Protein AF-A0A9D2T588-F1 (afdb_monomer)

Foldseek 3Di:
DDPPLPQQFFWFKDAFQHGQFHTDGSWDTHGPNPVPDPVCVVVVHTPQVVQLVLLVLCVPDLVVLLCLVVVPDDDHSNRSCVLLQVAHQPGRIGIGGPPAPDGSVQRHDDPVVSVCCVVVVDPVSSPPDRPDDDD

Mean predicted aligned error: 10.25 Å

Radius of gyratio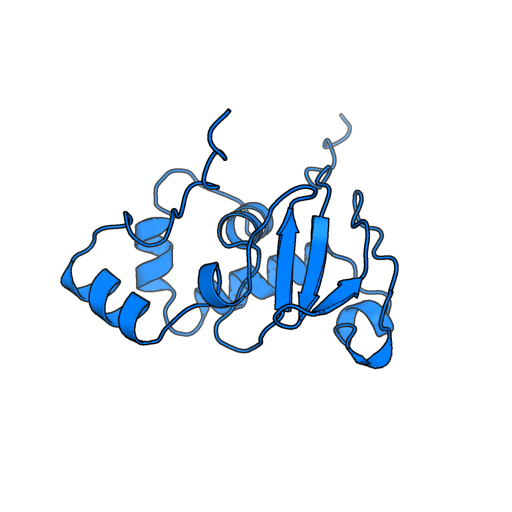n: 15.25 Å; Cα contacts (8 Å, |Δi|>4): 175; chains: 1; bounding box: 40×39×40 Å

pLDDT: mean 72.46, std 17.29, range [31.09, 94.44]

Solvent-accessible surface area (backbone atoms only — not comparable to full-atom values): 8072 Å² total; per-residue (Å²): 130,82,75,74,75,91,42,83,52,55,24,29,38,25,47,50,84,41,68,17,19,45,66,30,44,60,59,48,74,45,69,69,31,67,93,68,42,60,69,56,54,80,71,73,48,47,55,63,61,54,31,35,55,42,30,48,56,55,56,69,82,64,19,75,58,52,52,61,68,51,70,76,61,98,62,55,47,45,61,51,13,57,73,48,30,38,39,45,87,88,55,59,42,30,47,45,51,66,92,58,89,79,49,41,88,79,55,53,73,52,77,61,57,57,53,49,38,70,73,67,71,59,69,74,81,79,62,74,66,80,78,77,78,86,129

Secondary structure (DSSP, 8-state):
-----TT--EEEEEETTEEEEEEEETTEEEESSGGGS-HHHHTT--HHHHHHHHHHHHHHSSHHHHHHHS-SS---HHHHHHHTTT--SS-SEEEEETT----HHHHSPPHHHHHHHHHH---TTT-----PPP-

Organism: NCBI:txid2838577

Structure (mmCIF, N/CA/C/O backbone):
data_AF-A0A9D2T588-F1
#
_entry.id   AF-A0A9D2T588-F1
#
loop_
_atom_site.group_PDB
_atom_site.id
_atom_site.type_symbol
_atom_site.label_atom_id
_atom_site.label_alt_id
_atom_site.label_comp_id
_atom_site.label_asym_id
_atom_site.label_entity_id
_atom_site.label_seq_id
_atom_site.pdbx_PDB_ins_code
_atom_site.Cartn_x
_atom_site.Cartn_y
_atom_site.Cartn_z
_atom_site.occupancy
_atom_site.B_iso_or_equiv
_atom_site.auth_seq_id
_atom_site.auth_comp_id
_atom_site.auth_asym_id
_atom_site.auth_atom_id
_atom_site.pdbx_PDB_model_num
ATOM 1 N N . MET A 1 1 ? 30.191 -2.037 -6.826 1.00 33.19 1 MET A N 1
ATOM 2 C CA . MET A 1 1 ? 29.514 -2.452 -5.579 1.00 33.19 1 MET A CA 1
ATOM 3 C C . MET A 1 1 ? 28.023 -2.451 -5.873 1.00 33.19 1 MET A C 1
ATOM 5 O O . MET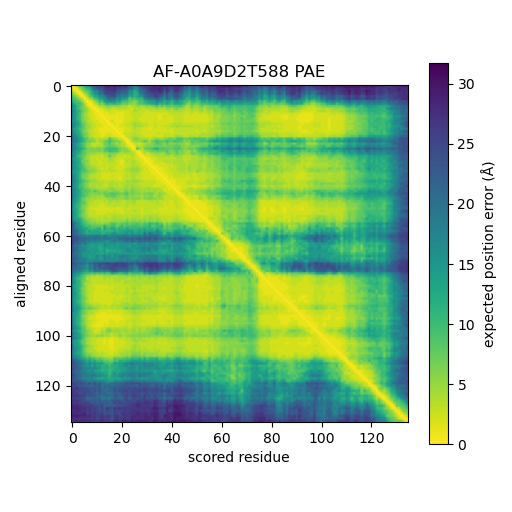 A 1 1 ? 27.457 -1.377 -6.023 1.00 33.19 1 MET A O 1
ATOM 9 N N . ALA A 1 2 ? 27.430 -3.619 -6.133 1.00 35.22 2 ALA A N 1
ATOM 10 C CA . ALA A 1 2 ? 26.017 -3.707 -6.493 1.00 35.22 2 ALA A CA 1
ATOM 11 C C . ALA A 1 2 ? 25.184 -3.201 -5.310 1.00 35.22 2 ALA A C 1
ATOM 13 O O . ALA A 1 2 ? 25.299 -3.727 -4.202 1.00 35.22 2 ALA A O 1
ATOM 14 N N . LYS A 1 3 ? 24.412 -2.133 -5.532 1.00 40.97 3 LYS A N 1
ATOM 15 C CA . LYS A 1 3 ? 23.389 -1.665 -4.596 1.00 40.97 3 LYS A CA 1
ATOM 16 C C . LYS A 1 3 ? 22.482 -2.877 -4.377 1.00 40.97 3 LYS A C 1
ATOM 18 O O . LYS A 1 3 ? 21.858 -3.324 -5.333 1.00 40.97 3 LYS A O 1
ATOM 23 N N . ARG A 1 4 ? 22.513 -3.484 -3.184 1.00 47.09 4 ARG A N 1
ATOM 24 C CA . ARG A 1 4 ? 21.546 -4.526 -2.817 1.00 47.09 4 ARG A CA 1
ATOM 25 C C . ARG A 1 4 ? 20.174 -3.925 -3.100 1.00 47.09 4 ARG A C 1
ATOM 27 O O . ARG A 1 4 ? 19.871 -2.883 -2.523 1.00 47.09 4 ARG A O 1
ATOM 34 N N . ASP A 1 5 ? 19.433 -4.506 -4.041 1.00 53.06 5 ASP A N 1
ATOM 35 C CA . ASP A 1 5 ? 18.066 -4.085 -4.334 1.00 53.06 5 ASP A CA 1
ATOM 36 C C . ASP A 1 5 ? 17.316 -4.183 -3.003 1.00 53.06 5 ASP A C 1
ATOM 38 O O . ASP A 1 5 ? 17.153 -5.264 -2.441 1.00 53.06 5 ASP A O 1
ATOM 42 N N . SER A 1 6 ? 16.949 -3.040 -2.435 1.00 56.59 6 SER A N 1
ATOM 43 C CA . SER A 1 6 ? 16.321 -2.918 -1.115 1.00 56.59 6 SER A CA 1
ATOM 44 C C . SER A 1 6 ? 14.864 -3.400 -1.108 1.00 56.59 6 SER A C 1
ATOM 46 O O . SER A 1 6 ? 14.114 -3.096 -0.189 1.00 56.59 6 SER A O 1
ATOM 48 N N . LEU A 1 7 ? 14.470 -4.149 -2.140 1.00 66.06 7 LEU A N 1
ATOM 49 C CA . LEU A 1 7 ? 13.115 -4.595 -2.436 1.00 66.06 7 LEU A CA 1
ATOM 50 C C . LEU A 1 7 ? 12.941 -6.112 -2.275 1.00 66.06 7 LEU A C 1
ATOM 52 O O . LEU A 1 7 ? 12.043 -6.696 -2.865 1.00 66.06 7 LEU A O 1
ATOM 56 N N . ASP A 1 8 ? 13.781 -6.776 -1.482 1.00 71.69 8 ASP A N 1
ATOM 57 C CA . ASP A 1 8 ? 13.581 -8.192 -1.153 1.00 71.69 8 ASP A CA 1
ATOM 58 C C . ASP A 1 8 ? 12.538 -8.344 -0.034 1.00 71.69 8 ASP A C 1
ATOM 60 O O . ASP A 1 8 ? 12.856 -8.632 1.120 1.00 71.69 8 ASP A O 1
ATOM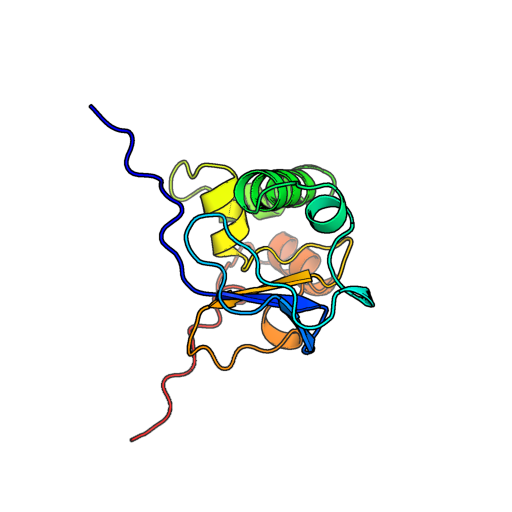 64 N N . PHE A 1 9 ? 11.276 -8.066 -0.361 1.00 77.00 9 PHE A N 1
ATOM 65 C CA . PHE A 1 9 ? 10.136 -8.346 0.505 1.00 77.00 9 PHE A CA 1
ATOM 66 C C . PHE A 1 9 ? 9.147 -9.263 -0.211 1.00 77.00 9 PHE A C 1
ATOM 68 O O . PHE A 1 9 ? 9.103 -9.318 -1.440 1.00 77.00 9 PHE A O 1
ATOM 75 N N . ARG A 1 10 ? 8.368 -10.004 0.581 1.00 85.19 10 ARG A N 1
ATOM 76 C CA . ARG A 1 10 ? 7.322 -10.906 0.097 1.00 85.19 10 ARG A CA 1
ATOM 77 C C . ARG A 1 10 ? 5.979 -10.447 0.616 1.00 85.19 10 ARG A C 1
ATOM 79 O O . ARG A 1 10 ? 5.804 -10.284 1.826 1.00 85.19 10 ARG A O 1
ATOM 86 N N . ALA A 1 11 ? 5.056 -10.214 -0.301 1.00 89.38 11 ALA A N 1
ATOM 87 C CA . ALA A 1 11 ? 3.751 -9.682 0.031 1.00 89.38 11 ALA A CA 1
ATOM 88 C C . ALA A 1 11 ? 2.724 -9.924 -1.071 1.00 89.38 11 ALA A C 1
ATOM 90 O O . ALA A 1 11 ? 3.083 -10.179 -2.217 1.00 89.38 11 ALA A O 1
ATOM 91 N N . ASP A 1 12 ? 1.462 -9.728 -0.717 1.00 92.00 12 ASP A N 1
ATOM 92 C CA . ASP A 1 12 ? 0.365 -9.588 -1.662 1.00 92.00 12 ASP A CA 1
ATOM 93 C C . ASP A 1 12 ? 0.029 -8.107 -1.860 1.00 92.00 12 ASP A C 1
ATOM 95 O O . ASP A 1 12 ? 0.044 -7.317 -0.908 1.00 92.00 12 ASP A O 1
ATOM 99 N N . LEU A 1 13 ? -0.311 -7.742 -3.096 1.00 92.25 13 LEU A N 1
ATOM 100 C CA . LEU A 1 13 ? -1.001 -6.494 -3.392 1.00 92.25 13 LEU A CA 1
ATOM 101 C C . LEU A 1 13 ? -2.493 -6.713 -3.171 1.00 92.25 13 LEU A C 1
ATOM 103 O O . LEU A 1 13 ? -3.109 -7.591 -3.780 1.00 92.25 13 LEU A O 1
ATOM 107 N N . MET A 1 14 ? -3.070 -5.872 -2.333 1.00 94.44 14 MET A N 1
ATOM 108 C CA . MET A 1 14 ? -4.456 -5.949 -1.907 1.00 94.44 14 MET A CA 1
ATOM 109 C C . MET A 1 14 ? -5.237 -4.739 -2.423 1.00 94.44 14 MET A C 1
ATOM 111 O O . MET A 1 14 ? -4.675 -3.650 -2.515 1.00 94.44 14 MET A O 1
ATOM 115 N N . SER A 1 15 ? -6.529 -4.914 -2.703 1.00 94.06 15 SER A N 1
ATOM 116 C CA . SER A 1 15 ? -7.529 -3.843 -2.826 1.00 94.06 15 SER A CA 1
ATOM 117 C C . SER A 1 15 ? -8.649 -4.127 -1.832 1.00 94.06 15 SER A C 1
ATOM 119 O O . SER A 1 15 ? -9.388 -5.103 -1.981 1.00 94.06 15 SER A O 1
ATOM 121 N N . GLY A 1 16 ? -8.741 -3.335 -0.762 1.00 92.75 16 GLY A N 1
ATOM 122 C CA . GLY A 1 16 ? -9.496 -3.765 0.418 1.00 92.75 16 GLY A CA 1
ATOM 123 C C . GLY A 1 16 ? -8.973 -5.123 0.904 1.00 92.75 16 GLY A C 1
ATOM 124 O O . GLY A 1 16 ? -7.768 -5.304 1.021 1.00 92.75 16 GLY A O 1
ATOM 125 N N . ASP A 1 17 ? -9.844 -6.104 1.131 1.00 93.69 17 ASP A N 1
ATOM 126 C CA . ASP A 1 17 ? -9.431 -7.465 1.523 1.00 93.69 17 ASP A CA 1
ATOM 127 C C . ASP A 1 17 ? -9.278 -8.440 0.338 1.00 93.69 17 ASP A C 1
ATOM 129 O O . ASP A 1 17 ? -9.093 -9.643 0.531 1.00 93.69 17 ASP A O 1
ATOM 133 N N . ILE A 1 18 ? -9.327 -7.936 -0.898 1.00 93.06 18 ILE A N 1
ATOM 134 C CA . ILE A 1 18 ? -9.188 -8.742 -2.115 1.00 93.06 18 ILE A CA 1
ATOM 135 C C . ILE A 1 18 ? -7.721 -8.765 -2.545 1.00 93.06 18 ILE A C 1
ATOM 137 O O . ILE A 1 18 ? -7.100 -7.714 -2.698 1.00 93.06 18 ILE A O 1
ATOM 141 N N . VAL A 1 19 ? -7.173 -9.959 -2.781 1.00 92.81 19 VAL A N 1
ATOM 142 C CA . VAL A 1 19 ? -5.836 -10.128 -3.368 1.00 92.81 19 VAL A CA 1
ATOM 143 C C . VAL A 1 19 ? -5.913 -9.793 -4.855 1.00 92.81 19 VAL A C 1
ATOM 145 O O . VAL A 1 19 ? -6.530 -10.530 -5.619 1.00 92.81 19 VAL A O 1
ATOM 148 N N . VAL A 1 20 ? -5.289 -8.692 -5.274 1.00 91.94 20 VAL A N 1
ATOM 149 C CA . VAL A 1 20 ? -5.284 -8.269 -6.686 1.00 91.94 20 VAL A CA 1
ATOM 150 C C . VAL A 1 20 ? -4.033 -8.724 -7.426 1.00 91.94 20 VAL A C 1
ATOM 152 O O . VAL A 1 20 ? -4.091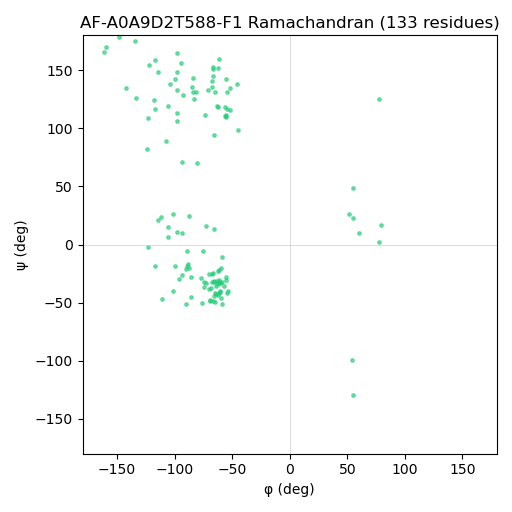 -9.023 -8.619 1.00 91.94 20 VAL A O 1
ATOM 155 N N . ALA A 1 21 ? -2.915 -8.848 -6.714 1.00 88.06 21 ALA A N 1
ATOM 156 C CA . ALA A 1 21 ? -1.720 -9.518 -7.202 1.00 88.06 21 ALA A CA 1
ATOM 157 C C . ALA A 1 21 ? -1.059 -10.295 -6.064 1.00 88.06 21 ALA A C 1
ATOM 159 O O . ALA A 1 21 ? -0.917 -9.782 -4.954 1.00 88.06 21 ALA A O 1
ATOM 160 N N . GLY A 1 22 ? -0.674 -11.532 -6.348 1.00 80.69 22 GLY A N 1
ATOM 161 C CA . GLY A 1 22 ? -0.021 -12.408 -5.385 1.00 80.69 22 GLY A CA 1
ATOM 162 C C . GLY A 1 22 ? 1.494 -12.325 -5.507 1.00 80.69 22 GLY A C 1
ATOM 163 O O . GLY A 1 22 ? 2.023 -12.006 -6.573 1.00 80.69 22 GLY A O 1
ATOM 164 N N . TYR A 1 23 ? 2.190 -12.663 -4.421 1.00 71.00 23 TYR A N 1
ATOM 165 C CA . TYR A 1 23 ? 3.620 -12.984 -4.455 1.00 71.00 23 TYR A CA 1
ATOM 166 C C . TYR A 1 23 ? 4.512 -11.898 -5.074 1.00 71.00 23 TYR A C 1
ATOM 168 O O . TYR A 1 23 ? 5.392 -12.196 -5.888 1.00 71.00 23 TYR A O 1
ATOM 176 N N . ILE A 1 24 ? 4.346 -10.643 -4.644 1.00 77.94 24 ILE A N 1
ATOM 177 C CA . ILE A 1 24 ? 5.322 -9.590 -4.930 1.00 77.94 24 ILE A CA 1
ATOM 178 C C . ILE A 1 24 ? 6.688 -10.085 -4.448 1.00 77.94 24 ILE A C 1
ATOM 180 O O . ILE A 1 24 ? 6.875 -10.346 -3.258 1.00 77.94 24 ILE A O 1
ATOM 184 N N . ARG A 1 25 ? 7.631 -10.249 -5.380 1.00 71.69 25 ARG A N 1
ATOM 185 C CA . ARG A 1 25 ? 9.025 -10.616 -5.104 1.00 71.69 25 ARG A CA 1
ATOM 186 C C . ARG A 1 25 ? 9.944 -9.711 -5.895 1.00 71.69 25 ARG A C 1
ATOM 188 O O . ARG A 1 25 ? 9.834 -9.635 -7.121 1.00 71.69 25 ARG A O 1
ATOM 195 N N . ALA A 1 26 ? 10.880 -9.068 -5.202 1.00 68.38 26 ALA A N 1
ATOM 196 C CA . ALA A 1 26 ? 11.707 -8.018 -5.780 1.00 68.38 26 ALA A CA 1
ATOM 197 C C . ALA A 1 26 ? 10.824 -6.924 -6.400 1.00 68.38 26 ALA A C 1
ATOM 199 O O . ALA A 1 26 ? 10.277 -6.098 -5.683 1.00 68.38 26 ALA A O 1
ATOM 200 N N . ARG A 1 27 ? 10.641 -6.951 -7.724 1.00 74.12 27 ARG A N 1
ATOM 201 C CA . ARG A 1 27 ? 9.836 -5.980 -8.483 1.00 74.12 27 ARG A CA 1
ATOM 202 C C . ARG A 1 27 ? 8.717 -6.606 -9.309 1.00 74.12 27 ARG A C 1
ATOM 204 O O . ARG A 1 27 ? 7.985 -5.882 -9.978 1.00 74.12 27 ARG A O 1
ATOM 211 N N . HIS A 1 28 ? 8.610 -7.932 -9.298 1.00 74.50 28 HIS A N 1
ATOM 212 C CA . HIS A 1 28 ? 7.625 -8.638 -10.099 1.00 74.50 28 HIS A CA 1
ATOM 213 C C . HIS A 1 28 ? 6.284 -8.669 -9.371 1.00 74.50 28 HIS A C 1
ATOM 215 O O . HIS A 1 28 ? 6.224 -9.024 -8.194 1.00 74.50 28 HIS A O 1
ATOM 221 N N . VAL A 1 29 ? 5.229 -8.301 -10.091 1.00 81.94 29 VAL A N 1
ATOM 222 C CA . VAL A 1 29 ? 3.844 -8.336 -9.629 1.00 81.94 29 VAL A CA 1
ATOM 223 C C . VAL A 1 29 ? 3.116 -9.320 -10.529 1.00 81.94 29 VAL A C 1
ATOM 225 O O . VAL A 1 29 ? 3.036 -9.092 -11.732 1.00 81.94 29 VAL A O 1
ATOM 228 N N . GLU A 1 30 ? 2.620 -10.414 -9.956 1.00 85.62 30 GLU A N 1
ATOM 229 C CA . GLU A 1 30 ? 1.849 -11.422 -10.682 1.00 85.62 30 GLU A CA 1
ATOM 230 C C . GLU A 1 30 ? 0.350 -11.167 -10.451 1.00 85.62 30 GLU A C 1
ATOM 232 O O . GLU A 1 30 ? -0.144 -11.384 -9.338 1.00 85.62 30 GLU A O 1
ATOM 237 N N . PRO A 1 31 ? -0.389 -10.644 -11.451 1.00 86.75 31 PRO A N 1
ATOM 238 C CA . PRO A 1 31 ? -1.796 -10.306 -11.273 1.00 86.75 31 PRO A CA 1
ATOM 239 C C . PRO A 1 31 ? -2.640 -11.555 -11.008 1.00 86.75 31 PRO A C 1
ATOM 241 O O . PRO A 1 31 ? -2.570 -12.527 -11.755 1.00 86.75 31 PRO A O 1
ATOM 244 N N . VAL A 1 32 ? -3.480 -11.492 -9.976 1.00 90.00 32 VAL A N 1
ATOM 245 C CA . VAL A 1 32 ? -4.483 -12.520 -9.646 1.00 90.00 32 VAL A CA 1
ATOM 246 C C . VAL A 1 32 ? -5.869 -12.066 -10.109 1.00 90.00 32 VAL A C 1
ATOM 248 O O . VAL A 1 32 ? -6.606 -12.852 -10.696 1.00 90.00 32 VAL A O 1
ATOM 251 N N . CYS A 1 33 ? -6.174 -10.778 -9.922 1.00 89.56 33 CYS A N 1
ATOM 252 C CA . CYS A 1 33 ? -7.388 -10.108 -10.394 1.00 89.56 33 CYS A CA 1
ATOM 253 C C . CYS A 1 33 ? -6.995 -8.892 -11.254 1.00 89.56 33 CYS A C 1
ATOM 255 O O . CYS A 1 33 ? -6.925 -7.769 -10.740 1.00 89.56 33 CYS A O 1
ATOM 257 N N . PRO A 1 34 ? -6.674 -9.086 -12.551 1.00 85.81 34 PRO A N 1
ATOM 258 C CA . PRO A 1 34 ? -6.207 -8.019 -13.443 1.00 85.81 34 PRO A CA 1
ATOM 259 C C . PRO A 1 34 ? -7.152 -6.811 -13.539 1.00 85.81 34 PRO A C 1
ATOM 261 O O . PRO A 1 34 ? -6.700 -5.682 -13.735 1.00 85.81 34 PRO A O 1
ATOM 264 N N . GLU A 1 35 ? -8.454 -7.036 -13.380 1.00 89.38 35 GLU A N 1
ATOM 265 C CA . GLU A 1 35 ? -9.515 -6.028 -13.402 1.00 89.38 35 GLU A CA 1
ATOM 266 C C . GLU A 1 35 ? -9.466 -5.055 -12.216 1.00 89.38 35 GLU A C 1
ATOM 268 O O . GLU A 1 35 ? -9.917 -3.918 -12.341 1.00 89.38 35 GLU A O 1
ATOM 273 N N . LEU A 1 36 ? -8.877 -5.479 -11.095 1.00 90.44 36 LEU A N 1
ATOM 274 C CA . LEU A 1 36 ? -8.626 -4.650 -9.915 1.00 90.44 36 LEU A CA 1
ATOM 275 C C . LEU A 1 36 ? -7.145 -4.279 -9.778 1.00 90.44 36 LEU A C 1
ATOM 277 O O . LEU A 1 36 ? -6.739 -3.706 -8.772 1.00 90.44 36 LEU A O 1
ATOM 281 N N . LEU A 1 37 ? -6.305 -4.612 -10.758 1.00 89.62 37 LEU A N 1
ATOM 282 C CA . LEU A 1 37 ? -4.894 -4.265 -10.708 1.00 89.62 37 LEU A CA 1
ATOM 283 C C . LEU A 1 37 ? -4.727 -2.748 -10.903 1.00 89.62 37 LEU A C 1
ATOM 285 O O . LEU A 1 37 ? -5.283 -2.198 -11.859 1.00 89.62 37 LEU A O 1
ATOM 289 N N . PRO A 1 38 ? -3.919 -2.057 -10.075 1.00 88.94 38 PRO A N 1
ATOM 290 C CA . PRO A 1 38 ? -3.621 -0.651 -10.300 1.00 88.94 38 PRO A CA 1
ATOM 291 C C . PRO A 1 38 ? -3.125 -0.388 -11.726 1.00 88.94 38 PRO A C 1
ATOM 293 O O . PRO A 1 38 ? -2.244 -1.081 -12.243 1.00 88.94 38 PRO A O 1
ATOM 296 N N . LEU A 1 39 ? -3.664 0.663 -12.350 1.00 86.12 39 LEU A N 1
ATOM 297 C CA . LEU A 1 39 ? -3.423 1.001 -13.759 1.00 86.12 39 LEU A CA 1
ATOM 298 C C . LEU A 1 39 ? -1.933 1.157 -14.107 1.00 86.12 39 LEU A C 1
ATOM 300 O O . LEU A 1 39 ? -1.530 0.921 -15.244 1.00 86.1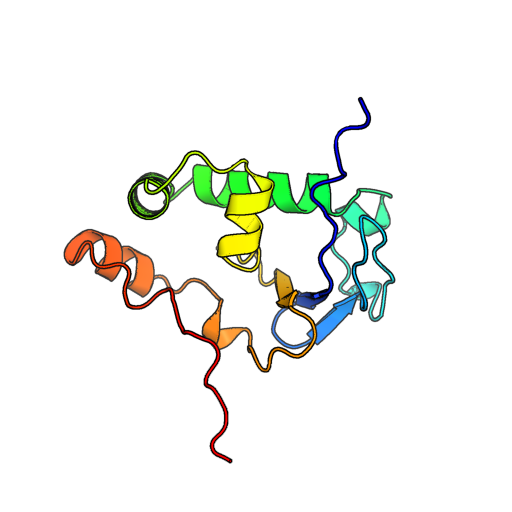2 39 LEU A O 1
ATOM 304 N N . CYS A 1 40 ? -1.099 1.549 -13.142 1.00 84.69 40 CYS A N 1
ATOM 305 C CA . CYS A 1 40 ? 0.347 1.639 -13.331 1.00 84.69 40 CYS A CA 1
ATOM 306 C C . CYS A 1 40 ? 0.975 0.286 -13.700 1.00 84.69 40 CYS A C 1
ATOM 308 O O . CYS A 1 40 ? 1.802 0.245 -14.606 1.00 84.69 40 CYS A O 1
ATOM 310 N N . PHE A 1 41 ? 0.543 -0.819 -13.084 1.00 85.81 41 PHE A N 1
ATOM 311 C CA . PHE A 1 41 ? 1.062 -2.156 -13.382 1.00 85.81 41 PHE A CA 1
ATOM 312 C C . PHE A 1 41 ? 0.566 -2.667 -14.737 1.00 85.81 41 PHE A C 1
ATOM 314 O O . PHE A 1 41 ? 1.324 -3.293 -15.471 1.00 85.81 41 PHE A O 1
ATOM 321 N N . GLN A 1 42 ? -0.661 -2.308 -15.137 1.00 80.00 42 GLN A N 1
ATOM 322 C CA . GLN A 1 42 ? -1.169 -2.600 -16.488 1.00 80.00 42 GLN A CA 1
ATOM 323 C C . GLN A 1 42 ? -0.347 -1.907 -17.591 1.00 80.00 42 GLN A C 1
ATOM 325 O O . GLN A 1 42 ? -0.339 -2.347 -18.737 1.00 80.00 42 GLN A O 1
ATOM 330 N N . ARG A 1 43 ? 0.359 -0.821 -17.251 1.00 83.00 43 ARG A N 1
ATOM 331 C CA . ARG A 1 43 ? 1.225 -0.055 -18.160 1.00 83.00 43 ARG A CA 1
ATOM 332 C C . ARG A 1 43 ? 2.709 -0.430 -18.054 1.00 83.00 43 ARG A C 1
ATOM 334 O O . ARG A 1 43 ? 3.541 0.278 -18.612 1.00 83.00 43 ARG A O 1
ATOM 341 N N . GLY A 1 44 ? 3.041 -1.515 -17.351 1.00 78.88 44 GLY A N 1
ATOM 342 C CA . GLY A 1 44 ? 4.423 -1.968 -17.158 1.00 78.88 44 GLY A CA 1
ATOM 343 C C . GLY A 1 44 ? 5.201 -1.199 -16.086 1.00 78.88 44 GLY A C 1
ATOM 344 O O . GLY A 1 44 ? 6.427 -1.259 -16.070 1.00 78.88 44 GLY A O 1
ATOM 345 N N . GLY A 1 45 ? 4.511 -0.462 -15.211 1.00 80.25 45 GLY A N 1
ATOM 346 C CA . GLY A 1 45 ? 5.121 0.163 -14.039 1.00 80.25 45 GLY A CA 1
ATOM 347 C C . GLY A 1 45 ? 5.600 -0.879 -13.028 1.00 80.25 45 GLY A C 1
ATOM 348 O O . GLY A 1 45 ? 5.046 -1.976 -12.951 1.00 80.25 45 GLY A O 1
ATOM 349 N N . ASP A 1 46 ? 6.622 -0.528 -12.248 1.00 84.25 46 ASP A N 1
ATOM 350 C CA . ASP A 1 46 ? 7.184 -1.412 -11.230 1.00 84.25 46 ASP A CA 1
ATOM 351 C C . ASP A 1 46 ? 6.645 -1.104 -9.819 1.00 84.25 46 ASP A C 1
ATOM 353 O O . ASP A 1 46 ? 6.024 -0.067 -9.557 1.00 84.25 46 ASP A O 1
ATOM 357 N N . VAL A 1 47 ? 6.845 -2.043 -8.888 1.00 86.06 47 VAL A N 1
ATOM 358 C CA . VAL A 1 47 ? 6.359 -1.887 -7.507 1.00 86.06 47 VAL A CA 1
ATOM 359 C C . VAL A 1 47 ? 7.131 -0.814 -6.733 1.00 86.06 47 VAL A C 1
ATOM 361 O O . VAL A 1 47 ? 6.583 -0.233 -5.801 1.00 86.06 47 VAL A O 1
ATOM 364 N N . ALA A 1 48 ? 8.379 -0.520 -7.110 1.00 84.44 48 ALA A N 1
ATOM 365 C CA . ALA A 1 48 ? 9.203 0.480 -6.437 1.00 84.44 48 ALA A CA 1
ATOM 366 C C . ALA A 1 48 ? 8.658 1.890 -6.693 1.00 84.44 48 ALA A C 1
ATOM 368 O O . ALA A 1 48 ? 8.454 2.657 -5.753 1.00 84.44 48 ALA A O 1
ATOM 369 N N . ASP A 1 49 ? 8.361 2.194 -7.954 1.00 84.44 49 ASP A N 1
ATOM 370 C CA . ASP A 1 49 ? 7.758 3.441 -8.397 1.00 84.44 49 ASP A CA 1
ATOM 371 C C . ASP A 1 49 ? 6.356 3.586 -7.816 1.00 84.44 49 ASP A C 1
ATOM 373 O O . ASP A 1 49 ? 6.001 4.658 -7.321 1.00 84.44 49 ASP A O 1
ATOM 377 N N . TRP A 1 50 ? 5.566 2.508 -7.817 1.00 88.31 50 TRP A N 1
ATOM 378 C CA . TRP A 1 50 ? 4.247 2.515 -7.190 1.00 88.31 50 TRP A CA 1
ATOM 379 C C . TRP A 1 50 ? 4.335 2.835 -5.691 1.00 88.31 50 TRP A C 1
ATOM 381 O O . TRP A 1 50 ? 3.623 3.716 -5.214 1.00 88.31 50 TRP A O 1
ATOM 391 N N . LEU A 1 51 ? 5.257 2.204 -4.956 1.00 86.75 51 LEU A N 1
ATOM 392 C CA . LEU A 1 51 ? 5.498 2.490 -3.538 1.00 86.75 51 LEU A CA 1
ATOM 393 C C . LEU A 1 51 ? 5.968 3.928 -3.298 1.00 86.75 51 LEU A C 1
ATOM 395 O O . LEU A 1 51 ? 5.453 4.598 -2.402 1.00 86.75 51 LEU A O 1
ATOM 399 N N . ALA A 1 52 ? 6.892 4.430 -4.116 1.00 83.69 52 ALA A N 1
ATOM 400 C CA . ALA A 1 52 ? 7.382 5.800 -4.011 1.00 83.69 52 ALA A CA 1
ATOM 401 C C . ALA A 1 52 ? 6.254 6.827 -4.220 1.00 83.69 52 ALA A C 1
ATOM 403 O O . ALA A 1 52 ? 6.129 7.780 -3.452 1.00 83.69 52 ALA A O 1
ATOM 404 N N . HIS A 1 53 ? 5.357 6.604 -5.189 1.00 83.31 53 HIS A N 1
ATOM 405 C CA . HIS A 1 53 ? 4.191 7.472 -5.395 1.00 83.31 53 HIS A CA 1
ATOM 406 C C . HIS A 1 53 ? 3.249 7.501 -4.186 1.00 83.31 53 HIS A C 1
ATOM 408 O O . HIS A 1 53 ? 2.624 8.526 -3.913 1.00 83.31 53 HIS A O 1
ATOM 414 N N . ARG A 1 54 ? 3.170 6.413 -3.419 1.00 83.94 54 ARG A N 1
ATOM 415 C CA . ARG A 1 54 ? 2.323 6.344 -2.218 1.00 83.94 54 ARG A CA 1
ATOM 416 C C . ARG A 1 54 ? 2.933 7.083 -1.033 1.00 83.94 54 ARG A C 1
ATOM 418 O O . ARG A 1 54 ? 2.201 7.681 -0.248 1.00 83.94 54 ARG A O 1
ATOM 425 N N . ALA A 1 55 ? 4.261 7.170 -0.967 1.00 77.12 55 ALA A N 1
ATOM 426 C CA . ALA A 1 55 ? 4.936 8.086 -0.049 1.00 77.12 55 ALA A CA 1
ATOM 427 C C . ALA A 1 55 ? 4.625 9.562 -0.370 1.00 77.12 55 ALA A C 1
ATOM 429 O O . ALA A 1 55 ? 4.468 10.375 0.540 1.00 77.12 55 ALA A O 1
ATOM 430 N N . ILE A 1 56 ? 4.450 9.915 -1.652 1.00 68.88 56 ILE A N 1
ATOM 431 C CA . ILE A 1 56 ? 4.040 11.271 -2.054 1.00 68.88 56 ILE A CA 1
ATOM 432 C C . ILE A 1 56 ? 2.635 11.612 -1.537 1.00 68.88 56 ILE A C 1
ATOM 434 O O . ILE A 1 56 ? 2.410 12.758 -1.143 1.00 68.88 56 ILE A O 1
ATOM 438 N N . ASP A 1 57 ? 1.696 10.664 -1.485 1.00 65.75 57 ASP A N 1
ATOM 439 C CA . ASP A 1 57 ? 0.359 10.922 -0.921 1.00 65.75 57 ASP A CA 1
ATOM 440 C C . ASP A 1 57 ? 0.440 11.229 0.584 1.00 65.75 57 ASP A C 1
ATOM 442 O O . ASP A 1 57 ? -0.088 12.240 1.062 1.00 65.75 57 ASP A O 1
ATOM 446 N N . ALA A 1 58 ? 1.285 10.478 1.300 1.00 61.31 58 ALA A N 1
ATOM 447 C CA . ALA A 1 58 ? 1.715 10.808 2.658 1.00 61.31 58 ALA A CA 1
ATOM 448 C C . ALA A 1 58 ? 2.429 12.174 2.765 1.00 61.31 58 ALA A C 1
ATOM 450 O O . ALA A 1 58 ? 2.637 12.670 3.874 1.00 61.31 58 ALA A O 1
ATOM 451 N N . HIS A 1 59 ? 2.794 12.820 1.649 1.00 62.31 59 HIS A N 1
ATOM 452 C CA . HIS A 1 59 ? 3.397 14.152 1.578 1.00 62.31 59 HIS A CA 1
ATOM 453 C C . HIS A 1 59 ? 2.436 15.305 1.222 1.00 62.31 59 HIS A C 1
ATOM 455 O O . HIS A 1 59 ? 2.776 16.448 1.549 1.00 62.31 59 HIS A O 1
ATOM 461 N N . ARG A 1 60 ? 1.247 15.063 0.646 1.00 63.53 60 ARG A N 1
ATOM 462 C CA . ARG A 1 60 ? 0.422 16.139 0.053 1.00 63.53 60 ARG A CA 1
ATOM 463 C C . ARG A 1 60 ? -0.574 16.820 0.993 1.00 63.53 60 ARG A C 1
ATOM 465 O O . ARG A 1 60 ? -0.544 18.044 1.069 1.00 63.53 60 ARG A O 1
ATOM 472 N N . THR A 1 61 ? -1.410 16.080 1.723 1.00 54.53 61 THR A N 1
ATOM 473 C CA . THR A 1 61 ? -2.550 16.705 2.436 1.00 54.53 61 THR A CA 1
ATOM 474 C C . THR A 1 61 ? -2.387 16.679 3.959 1.00 54.53 61 THR A C 1
ATOM 476 O O . THR A 1 61 ? -2.496 17.723 4.593 1.00 54.53 61 THR A O 1
ATOM 479 N N . HIS A 1 62 ? -2.007 15.547 4.569 1.00 54.75 62 HIS A N 1
ATOM 480 C CA . HIS A 1 62 ? -1.834 15.407 6.036 1.00 54.75 62 HIS A CA 1
ATOM 481 C C . HIS A 1 62 ? -0.375 15.146 6.468 1.00 54.75 62 HIS A C 1
ATOM 483 O O . HIS A 1 62 ? -0.075 14.674 7.568 1.00 54.75 62 HIS A O 1
ATOM 489 N N . SER A 1 63 ? 0.577 15.494 5.605 1.00 55.97 63 SER A N 1
ATOM 490 C CA . SER A 1 63 ? 1.970 15.061 5.726 1.00 55.97 63 SER A CA 1
ATOM 491 C C . SER A 1 63 ? 2.744 15.594 6.911 1.00 55.97 63 SER A C 1
ATOM 493 O O . SER A 1 63 ? 3.701 14.967 7.345 1.00 55.97 63 SER A O 1
ATOM 495 N N . ARG A 1 64 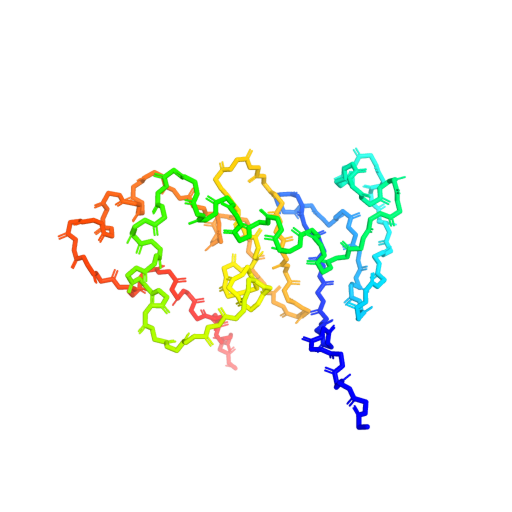? 2.357 16.744 7.467 1.00 59.97 64 ARG A N 1
ATOM 496 C CA . ARG A 1 64 ? 3.001 17.285 8.674 1.00 59.97 64 ARG A CA 1
ATOM 497 C C . ARG A 1 64 ? 2.849 16.349 9.871 1.00 59.97 64 ARG A C 1
ATOM 499 O O . ARG A 1 64 ? 3.747 16.314 10.709 1.00 59.97 64 ARG A O 1
ATOM 506 N N . LEU A 1 65 ? 1.742 15.615 9.941 1.00 63.06 65 LEU A N 1
ATOM 507 C CA . LEU A 1 65 ? 1.455 14.664 11.007 1.00 63.06 65 LEU A CA 1
ATOM 508 C C . LEU A 1 65 ? 2.258 13.376 10.823 1.00 63.06 65 LEU A C 1
ATOM 510 O O . LEU A 1 65 ? 3.017 12.996 11.713 1.00 63.06 65 LEU A O 1
ATOM 514 N N . LEU A 1 66 ? 2.203 12.792 9.621 1.00 60.88 66 LEU A N 1
ATOM 515 C CA . LEU A 1 66 ? 3.010 11.620 9.273 1.00 60.88 66 LEU A CA 1
ATOM 516 C C . LEU A 1 66 ? 4.513 11.905 9.378 1.00 60.88 66 LEU A C 1
ATOM 518 O O . LEU A 1 66 ? 5.259 11.094 9.908 1.00 60.88 66 LEU A O 1
ATOM 522 N N . LYS A 1 67 ? 4.980 13.087 8.962 1.00 61.66 67 LYS A N 1
ATOM 523 C CA . LYS A 1 67 ? 6.388 13.497 9.106 1.00 61.66 67 LYS A CA 1
ATOM 524 C C . LYS A 1 67 ? 6.824 13.593 10.567 1.00 61.66 67 LYS A C 1
ATOM 526 O O . LYS A 1 67 ? 7.994 13.366 10.850 1.00 61.66 67 LYS A O 1
ATOM 531 N N . LYS A 1 68 ? 5.928 13.939 11.500 1.00 61.28 68 LYS A N 1
ATOM 532 C CA . LYS A 1 68 ? 6.240 13.899 12.940 1.00 61.28 68 LYS A CA 1
ATOM 533 C C . LYS A 1 68 ? 6.370 12.464 13.448 1.00 61.28 68 LYS A C 1
ATOM 535 O O . LYS A 1 68 ? 7.258 12.205 14.247 1.00 61.28 68 LYS A O 1
ATOM 540 N N . VAL A 1 69 ? 5.536 11.556 12.953 1.00 57.34 69 VAL A N 1
ATOM 541 C CA . VAL A 1 69 ? 5.604 10.118 13.252 1.00 57.34 69 VAL A CA 1
ATOM 542 C C . VAL A 1 69 ? 6.882 9.482 12.695 1.00 57.34 69 VAL A C 1
ATOM 544 O O . VAL A 1 69 ? 7.588 8.768 13.398 1.00 57.34 69 VAL A O 1
ATOM 547 N N . LEU A 1 70 ? 7.229 9.815 11.453 1.00 56.59 70 LEU A N 1
ATOM 548 C CA . LEU A 1 70 ? 8.395 9.301 10.733 1.00 56.59 70 LEU A CA 1
ATOM 549 C C . LEU A 1 70 ? 9.727 9.911 11.189 1.00 56.59 70 LEU A C 1
ATOM 551 O O . LEU A 1 70 ? 10.779 9.465 10.744 1.00 56.59 70 LEU A O 1
ATOM 555 N N . ARG A 1 71 ? 9.727 10.908 12.089 1.00 55.50 71 ARG A N 1
ATOM 556 C CA . ARG A 1 71 ? 10.941 11.590 12.593 1.00 55.50 71 ARG A CA 1
ATOM 557 C C . ARG A 1 71 ? 11.883 10.701 13.425 1.00 55.50 71 ARG A C 1
ATOM 559 O O . ARG A 1 71 ? 12.816 11.206 14.043 1.00 55.50 71 ARG A O 1
ATOM 566 N N . LEU A 1 72 ? 11.700 9.386 13.392 1.00 52.50 72 LEU A N 1
ATOM 567 C CA . LEU A 1 72 ? 12.631 8.388 13.900 1.00 52.50 72 LEU A CA 1
ATOM 568 C C . LEU A 1 72 ? 13.305 7.677 12.712 1.00 52.50 72 LEU A C 1
ATOM 570 O O . LEU A 1 72 ? 12.860 6.625 12.262 1.00 52.50 72 LEU A O 1
ATOM 574 N N . LYS A 1 73 ? 14.431 8.268 12.282 1.00 46.91 73 LYS A N 1
ATOM 575 C CA . LYS A 1 73 ? 15.360 7.880 11.197 1.00 46.91 73 LYS A CA 1
ATOM 576 C C . LYS A 1 73 ? 14.889 8.204 9.778 1.00 46.91 73 LYS A C 1
ATOM 578 O O . LYS A 1 73 ? 13.836 7.761 9.345 1.00 46.91 73 LYS A O 1
ATOM 583 N N . GLU A 1 74 ? 15.743 8.936 9.060 1.00 49.78 74 GLU A N 1
ATOM 584 C CA . GLU A 1 74 ? 15.699 9.150 7.610 1.00 49.78 74 GLU A CA 1
ATOM 585 C C . GLU A 1 74 ? 15.444 7.819 6.888 1.00 49.78 74 GLU A C 1
ATOM 587 O O . GLU A 1 74 ? 16.347 6.997 6.730 1.00 49.78 74 GLU A O 1
ATOM 592 N N . ARG A 1 75 ? 14.191 7.574 6.510 1.00 56.94 75 ARG A N 1
ATOM 593 C CA . ARG A 1 75 ? 13.800 6.463 5.648 1.00 56.94 75 ARG A CA 1
ATOM 594 C C . ARG A 1 75 ? 13.516 7.026 4.267 1.00 56.94 75 ARG A C 1
ATOM 596 O O . ARG A 1 75 ? 12.911 8.086 4.141 1.00 56.94 75 ARG A O 1
ATOM 603 N N . ASP A 1 76 ? 13.971 6.310 3.250 1.00 73.69 76 ASP A N 1
ATOM 604 C CA . ASP A 1 76 ? 13.600 6.545 1.862 1.00 73.69 76 ASP A CA 1
ATOM 605 C C . ASP A 1 76 ? 12.083 6.350 1.651 1.00 73.69 76 ASP A C 1
ATOM 607 O O . ASP A 1 76 ? 11.401 5.712 2.462 1.00 73.69 76 ASP A O 1
ATOM 611 N N . ASP A 1 77 ? 11.548 6.918 0.568 1.00 77.25 77 ASP A N 1
ATOM 612 C CA . ASP A 1 77 ? 10.111 6.939 0.255 1.00 77.25 77 ASP A CA 1
ATOM 613 C C . ASP A 1 77 ? 9.482 5.536 0.268 1.00 77.25 77 ASP A C 1
ATOM 615 O O . ASP A 1 77 ? 8.403 5.331 0.824 1.00 77.25 77 ASP A O 1
ATOM 619 N N . ILE A 1 78 ? 10.187 4.533 -0.256 1.00 80.31 78 ILE A N 1
ATOM 620 C CA . ILE A 1 78 ? 9.719 3.142 -0.297 1.00 80.31 78 ILE A CA 1
ATOM 621 C C . ILE A 1 78 ? 9.618 2.568 1.118 1.00 80.31 78 ILE A C 1
ATOM 623 O O . ILE A 1 78 ? 8.584 2.011 1.488 1.00 80.31 78 ILE A O 1
ATOM 627 N N . SER A 1 79 ? 10.662 2.728 1.933 1.00 77.88 79 SER A N 1
ATOM 628 C CA . SER A 1 79 ? 10.652 2.299 3.337 1.00 77.88 79 SER A CA 1
ATOM 629 C C . SER A 1 79 ? 9.547 2.974 4.153 1.00 77.88 79 SER A C 1
ATOM 631 O O . SER A 1 79 ? 9.015 2.374 5.090 1.00 77.88 79 SER A O 1
ATOM 633 N N . THR A 1 80 ? 9.207 4.219 3.811 1.00 76.75 80 THR A N 1
ATOM 634 C CA . THR A 1 80 ? 8.084 4.954 4.404 1.00 76.75 80 THR A CA 1
ATOM 635 C C . THR A 1 80 ? 6.749 4.353 3.984 1.00 76.75 80 THR A C 1
ATOM 637 O O . THR A 1 80 ? 5.919 4.069 4.845 1.00 76.75 80 THR A O 1
ATOM 640 N N . ALA A 1 81 ? 6.553 4.104 2.688 1.00 82.50 81 ALA A N 1
ATOM 641 C CA . ALA A 1 81 ? 5.343 3.468 2.186 1.00 82.50 81 ALA A CA 1
ATOM 642 C C . ALA A 1 81 ? 5.151 2.086 2.825 1.00 82.50 81 ALA A C 1
ATOM 644 O O . ALA A 1 81 ? 4.114 1.835 3.427 1.00 82.50 81 ALA A O 1
ATOM 645 N N . LEU A 1 82 ? 6.170 1.223 2.803 1.00 82.94 82 LEU A N 1
ATOM 646 C CA . LEU A 1 82 ? 6.111 -0.119 3.393 1.00 82.94 82 LEU A CA 1
ATOM 647 C C . LEU A 1 82 ? 5.837 -0.113 4.902 1.00 82.94 82 LEU A C 1
ATOM 649 O O . LEU A 1 82 ? 5.170 -1.019 5.394 1.00 82.94 82 LEU A O 1
ATOM 653 N N . HIS A 1 83 ? 6.313 0.898 5.638 1.00 79.50 83 HIS A N 1
ATOM 654 C CA . HIS A 1 83 ? 6.029 1.027 7.070 1.00 79.50 83 HIS A CA 1
ATOM 655 C C . HIS A 1 83 ? 4.529 1.154 7.366 1.00 79.50 83 HIS A C 1
ATOM 657 O O . HIS A 1 83 ? 4.072 0.642 8.381 1.00 79.50 83 HIS A O 1
ATOM 663 N N . PHE A 1 84 ? 3.777 1.787 6.465 1.00 79.62 84 PHE A N 1
ATOM 664 C CA . PHE A 1 84 ? 2.321 1.914 6.541 1.00 79.62 84 PHE A CA 1
ATOM 665 C C . PHE A 1 84 ? 1.607 0.928 5.620 1.00 79.62 84 PHE A C 1
ATOM 667 O O . PHE A 1 84 ? 0.525 1.227 5.122 1.00 79.62 84 PHE A O 1
ATOM 674 N N . ASN A 1 85 ? 2.231 -0.213 5.311 1.00 88.00 85 ASN A N 1
ATOM 675 C CA . ASN A 1 85 ? 1.675 -1.208 4.395 1.00 88.00 85 ASN A CA 1
ATOM 676 C C . ASN A 1 85 ? 1.312 -0.635 3.017 1.00 88.00 85 ASN A C 1
ATOM 678 O O . ASN A 1 85 ? 0.459 -1.167 2.326 1.00 88.00 85 ASN A O 1
ATOM 682 N N . ALA A 1 86 ? 1.915 0.475 2.610 1.00 88.31 86 ALA A N 1
ATOM 683 C CA . ALA A 1 86 ? 1.513 1.246 1.448 1.00 88.31 86 ALA A CA 1
ATOM 684 C C . ALA A 1 86 ? 0.013 1.596 1.441 1.00 88.31 86 ALA A C 1
ATOM 686 O O . ALA A 1 86 ? -0.554 1.778 0.375 1.00 88.31 86 ALA A O 1
ATOM 687 N N . ALA A 1 87 ? -0.669 1.693 2.579 1.00 88.12 87 ALA A N 1
ATOM 688 C CA . ALA A 1 87 ? -2.006 2.268 2.606 1.00 88.12 87 ALA A CA 1
ATOM 689 C C . ALA A 1 87 ? -1.920 3.765 2.264 1.00 88.12 87 ALA A C 1
ATOM 691 O O . ALA A 1 87 ? -0.907 4.422 2.517 1.00 88.12 87 ALA A O 1
ATOM 692 N N . THR A 1 88 ? -2.977 4.311 1.671 1.00 81.31 88 THR A N 1
ATOM 693 C CA . THR A 1 88 ? -3.112 5.754 1.432 1.00 81.31 88 THR A CA 1
ATOM 694 C C . THR A 1 88 ? -4.507 6.214 1.835 1.00 81.31 88 THR A C 1
ATOM 696 O O . THR A 1 88 ? -5.341 5.410 2.248 1.00 81.31 88 THR A O 1
ATOM 699 N N . ILE A 1 89 ? -4.749 7.522 1.761 1.00 78.25 89 ILE A N 1
ATOM 700 C CA . ILE A 1 89 ? -6.072 8.104 2.028 1.00 78.25 89 ILE A CA 1
ATOM 701 C C . ILE A 1 89 ? -6.931 8.069 0.756 1.00 78.25 89 ILE A C 1
ATOM 703 O O . ILE A 1 89 ? -8.157 8.053 0.821 1.00 78.25 89 ILE A O 1
ATOM 707 N N . THR A 1 90 ? -6.285 8.098 -0.410 1.00 79.88 90 THR A N 1
ATOM 708 C CA . THR A 1 90 ? -6.935 8.338 -1.704 1.00 79.88 90 THR A CA 1
ATOM 709 C C . THR A 1 90 ? -7.450 7.074 -2.383 1.00 79.88 90 THR A C 1
ATOM 711 O O . THR A 1 90 ? -8.297 7.170 -3.271 1.00 79.88 90 THR A O 1
ATOM 714 N N . ASP A 1 91 ? -6.987 5.898 -1.965 1.00 87.62 91 ASP A N 1
ATOM 715 C CA . ASP A 1 91 ? -7.459 4.618 -2.476 1.00 87.62 91 ASP A CA 1
ATOM 716 C C . ASP A 1 91 ? -7.397 3.511 -1.410 1.00 87.62 91 ASP A C 1
ATOM 718 O O . ASP A 1 91 ? -6.997 3.730 -0.267 1.00 87.62 91 ASP A O 1
ATOM 722 N N . ASN A 1 92 ? -7.834 2.312 -1.789 1.00 91.81 92 ASN A N 1
ATOM 723 C CA . ASN A 1 92 ? -7.918 1.143 -0.917 1.00 91.81 92 ASN A CA 1
ATOM 724 C C . ASN A 1 92 ? -6.824 0.098 -1.183 1.00 91.81 92 ASN A C 1
ATOM 726 O O . ASN A 1 92 ? -6.965 -1.055 -0.767 1.00 91.81 92 ASN A O 1
ATOM 730 N N . TYR A 1 93 ? -5.771 0.464 -1.913 1.00 92.56 93 TYR A N 1
ATOM 731 C CA . TYR A 1 93 ? -4.681 -0.451 -2.200 1.00 92.56 93 TYR A CA 1
ATOM 732 C C . TYR A 1 93 ? -3.671 -0.481 -1.062 1.00 92.56 93 TYR A C 1
ATOM 734 O O . TYR A 1 93 ? -3.356 0.540 -0.449 1.00 92.56 93 TYR A O 1
ATOM 742 N N . TRP A 1 94 ? -3.123 -1.657 -0.792 1.00 93.06 94 TRP A N 1
ATOM 743 C CA . TRP A 1 94 ? -2.097 -1.827 0.229 1.00 93.06 94 TRP A CA 1
ATOM 744 C C . TRP A 1 94 ? -1.309 -3.116 0.007 1.00 93.06 94 TRP A C 1
ATOM 746 O O . TRP A 1 94 ? -1.640 -3.946 -0.837 1.00 93.06 94 TRP A O 1
ATOM 756 N N . ILE A 1 95 ? -0.229 -3.256 0.758 1.00 91.56 95 ILE A N 1
ATOM 757 C CA . ILE A 1 95 ? 0.671 -4.394 0.779 1.00 91.56 95 ILE A CA 1
ATOM 758 C C . ILE A 1 95 ? 0.433 -5.184 2.056 1.00 91.56 95 ILE A C 1
ATOM 760 O O . ILE A 1 95 ? 0.664 -4.696 3.168 1.00 91.56 95 ILE A O 1
ATOM 764 N N . ARG A 1 96 ? 0.035 -6.443 1.884 1.00 91.94 96 ARG A N 1
ATOM 765 C CA . ARG A 1 96 ? -0.075 -7.406 2.974 1.00 91.94 96 ARG A CA 1
ATOM 766 C C . ARG A 1 96 ? 1.177 -8.283 3.006 1.00 91.94 96 ARG A C 1
ATOM 768 O O . ARG A 1 96 ? 1.374 -9.059 2.073 1.00 91.94 96 ARG A O 1
ATOM 775 N N . PRO A 1 97 ? 2.023 -8.194 4.048 1.00 89.75 97 PRO A N 1
ATOM 776 C CA . PRO A 1 97 ? 3.176 -9.076 4.191 1.00 89.75 97 PRO A CA 1
ATOM 777 C C . PRO A 1 97 ? 2.768 -10.549 4.153 1.00 89.75 97 PRO A C 1
ATOM 779 O O . PRO A 1 97 ? 1.730 -10.924 4.711 1.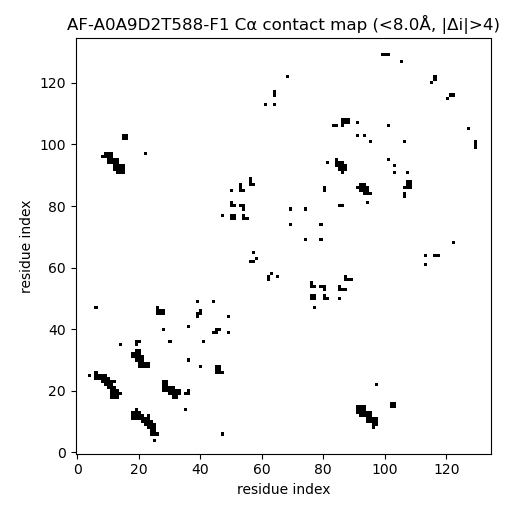00 89.75 97 PRO A O 1
ATOM 782 N N . GLU A 1 98 ? 3.598 -11.380 3.525 1.00 86.00 98 GLU A N 1
ATOM 783 C CA . GLU A 1 98 ? 3.386 -12.828 3.465 1.00 86.00 98 GLU A CA 1
ATOM 784 C C . GLU A 1 98 ? 3.217 -13.404 4.884 1.00 86.00 98 GLU A C 1
ATOM 786 O O . GLU A 1 98 ? 3.982 -13.091 5.797 1.00 86.00 98 GLU A O 1
ATOM 791 N N . GLY A 1 99 ? 2.177 -14.217 5.082 1.00 83.38 99 GLY A N 1
ATOM 792 C CA . GLY A 1 99 ? 1.861 -14.825 6.380 1.00 83.38 99 GLY A CA 1
ATOM 793 C C . GLY A 1 99 ? 1.183 -13.897 7.396 1.00 83.38 99 GLY A C 1
ATOM 794 O O . GLY A 1 99 ? 0.899 -14.337 8.508 1.00 83.38 99 GLY A O 1
ATOM 795 N N . SER A 1 100 ? 0.891 -12.638 7.049 1.00 86.56 100 SER A N 1
ATOM 796 C CA . SER A 1 100 ? 0.135 -11.746 7.935 1.00 86.56 100 SER A CA 1
ATOM 797 C C . SER A 1 100 ? -1.380 -11.933 7.790 1.00 86.56 100 SER A C 1
ATOM 799 O O . SER A 1 100 ? -1.916 -11.993 6.686 1.00 86.56 100 SER A O 1
ATOM 801 N N . GLY A 1 101 ? -2.085 -11.980 8.925 1.00 87.06 101 GLY A N 1
ATOM 802 C CA . GLY A 1 101 ? -3.553 -11.977 8.996 1.00 87.06 101 GLY A CA 1
ATOM 803 C C . GLY A 1 101 ? -4.157 -10.570 9.020 1.00 87.06 101 GLY A C 1
ATOM 804 O O . GLY A 1 101 ? -5.229 -10.382 9.589 1.00 87.06 101 GLY A O 1
ATOM 805 N N . LEU A 1 102 ? -3.434 -9.576 8.493 1.00 89.75 102 LEU A N 1
ATOM 806 C CA . LEU A 1 102 ? -3.908 -8.196 8.457 1.00 89.75 102 LEU A CA 1
ATOM 807 C C . LEU A 1 102 ? -5.116 -8.074 7.523 1.00 89.75 102 LEU A C 1
ATOM 809 O O . LEU A 1 102 ? -5.186 -8.729 6.481 1.00 89.75 102 LEU A O 1
ATOM 813 N N . THR A 1 103 ? -6.031 -7.194 7.903 1.00 91.62 103 THR A N 1
ATOM 814 C CA . THR A 1 103 ? -7.225 -6.817 7.139 1.00 91.62 103 THR A CA 1
ATOM 815 C C . THR A 1 103 ? -7.165 -5.340 6.782 1.00 91.62 10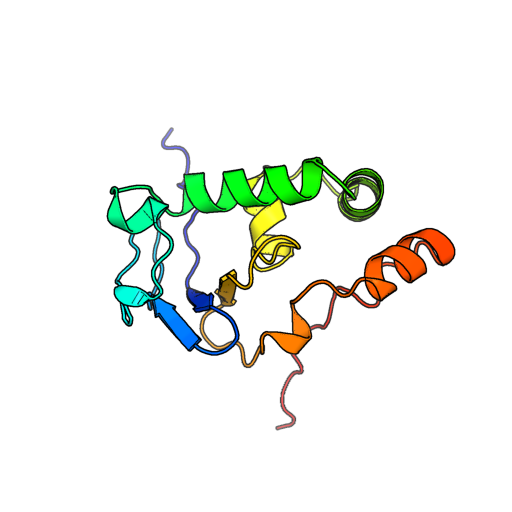3 THR A C 1
ATOM 817 O O . THR A 1 103 ? -6.478 -4.563 7.452 1.00 91.62 103 THR A O 1
ATOM 820 N N . TRP A 1 104 ? -7.914 -4.932 5.761 1.00 91.06 104 TRP A N 1
ATOM 821 C CA . TRP A 1 104 ? -7.986 -3.538 5.333 1.00 91.06 104 TRP A CA 1
ATOM 822 C C . TRP A 1 104 ? -8.375 -2.597 6.478 1.00 91.06 104 TRP A C 1
ATOM 824 O O . TRP A 1 104 ? -7.750 -1.557 6.664 1.00 91.06 104 TRP A O 1
ATOM 834 N N . GLU A 1 105 ? -9.334 -3.001 7.311 1.00 88.69 105 GLU A N 1
ATOM 835 C CA . GLU A 1 105 ? -9.794 -2.218 8.465 1.00 88.69 105 GLU A CA 1
ATOM 836 C C . GLU A 1 105 ? -8.692 -1.964 9.508 1.00 88.69 105 GLU A C 1
ATOM 838 O O . GLU A 1 105 ? -8.771 -1.024 10.289 1.00 88.69 105 GLU A O 1
ATOM 843 N N . GLN A 1 106 ? -7.639 -2.786 9.543 1.00 85.56 106 GLN A N 1
ATOM 844 C CA . GLN A 1 106 ? -6.530 -2.605 10.481 1.00 85.56 106 GLN A CA 1
ATOM 845 C C . GLN A 1 106 ? -5.431 -1.676 9.964 1.00 85.56 106 GLN A C 1
ATOM 847 O O . GLN A 1 106 ? -4.648 -1.200 10.785 1.00 85.56 106 GLN A O 1
ATOM 852 N N . VAL A 1 107 ? -5.341 -1.462 8.648 1.00 85.00 107 VAL A N 1
ATOM 853 C CA . VAL A 1 107 ? -4.238 -0.719 8.006 1.00 85.00 107 VAL A CA 1
ATOM 854 C C . VAL A 1 107 ? -4.683 0.563 7.306 1.00 85.00 107 VAL A C 1
ATOM 856 O O . VAL A 1 107 ? -3.849 1.418 7.013 1.00 85.00 107 VAL A O 1
ATOM 859 N N . ARG A 1 108 ? -5.977 0.697 7.000 1.00 83.69 108 ARG A N 1
ATOM 860 C CA . ARG A 1 108 ? -6.540 1.904 6.397 1.00 83.69 108 ARG A CA 1
ATOM 861 C C . ARG A 1 108 ? -6.372 3.097 7.329 1.00 83.69 108 ARG A C 1
ATOM 863 O O . ARG A 1 108 ? -6.416 2.963 8.547 1.00 83.69 108 ARG A O 1
ATOM 870 N N . PHE A 1 109 ? -6.280 4.280 6.742 1.00 75.69 109 PHE A N 1
ATOM 871 C CA . PHE A 1 109 ? -6.373 5.513 7.507 1.00 75.69 109 PHE A CA 1
ATOM 872 C C . PHE A 1 109 ? -7.843 5.864 7.763 1.00 75.69 109 PHE A C 1
ATOM 874 O O . PHE A 1 109 ? -8.653 5.897 6.831 1.00 75.69 109 PHE A O 1
ATOM 881 N N . HIS A 1 110 ? -8.183 6.169 9.011 1.00 71.88 110 HIS A N 1
ATOM 882 C CA . HIS A 1 110 ? -9.443 6.799 9.381 1.00 71.88 110 HIS A CA 1
ATOM 883 C C . HIS A 1 110 ? -9.247 8.309 9.546 1.00 71.88 110 HIS A C 1
ATOM 885 O O . HIS A 1 110 ? -8.192 8.784 9.965 1.00 71.88 110 HIS A O 1
ATOM 891 N N . GLU A 1 111 ? -10.286 9.092 9.246 1.00 64.56 111 GLU A N 1
ATOM 892 C CA . GLU A 1 111 ? -10.270 10.546 9.469 1.00 64.56 111 GLU A CA 1
ATOM 893 C C . GLU A 1 111 ? -9.979 10.892 10.940 1.00 64.56 111 GLU A C 1
ATOM 895 O O . GLU A 1 111 ? -9.229 11.830 11.225 1.00 64.56 111 GLU A O 1
ATOM 900 N N . ASN A 1 112 ? -10.494 10.073 11.864 1.00 62.53 112 ASN A N 1
ATOM 901 C CA . ASN A 1 112 ? -10.258 10.208 13.300 1.00 62.53 112 ASN A CA 1
ATOM 902 C C . ASN A 1 112 ? -8.795 9.975 13.680 1.00 62.53 112 ASN A C 1
ATOM 904 O O . ASN A 1 112 ? -8.303 10.654 14.573 1.00 62.53 112 ASN A O 1
ATOM 908 N N . ASP A 1 113 ? -8.062 9.118 12.967 1.00 62.41 113 ASP A N 1
ATOM 909 C CA . ASP A 1 113 ? -6.663 8.845 13.301 1.00 62.41 113 ASP A CA 1
ATOM 910 C C . ASP A 1 113 ? -5.791 10.091 13.092 1.00 62.41 113 ASP A C 1
ATOM 912 O O . ASP A 1 113 ? -4.833 10.328 13.826 1.00 62.41 113 ASP A O 1
ATOM 916 N N . PHE A 1 114 ? -6.134 10.942 12.118 1.00 60.84 114 PHE A N 1
ATOM 917 C CA . PHE A 1 114 ? -5.460 12.227 11.924 1.00 60.84 114 PHE A CA 1
ATOM 918 C C . PHE A 1 114 ? -5.858 13.255 12.979 1.00 60.84 114 PHE A C 1
ATOM 920 O O . PHE A 1 114 ? -5.013 14.047 13.401 1.00 60.84 114 PHE A O 1
ATOM 927 N N . ALA A 1 115 ? -7.121 13.255 13.408 1.00 59.25 115 ALA A N 1
ATOM 928 C CA . ALA A 1 115 ? -7.580 14.122 14.484 1.00 59.25 115 ALA A CA 1
ATOM 929 C C . ALA A 1 115 ? -6.887 13.749 15.805 1.00 59.25 115 ALA A C 1
ATOM 931 O O . ALA A 1 115 ? -6.259 14.600 16.437 1.00 59.25 115 ALA A O 1
ATOM 932 N N . ASP A 1 116 ? -6.888 12.468 16.163 1.00 60.44 116 ASP A N 1
ATOM 933 C CA . ASP A 1 116 ? -6.297 11.951 17.394 1.00 60.44 116 ASP A CA 1
ATOM 934 C C . ASP A 1 116 ? -4.773 12.047 17.388 1.00 60.44 116 ASP A C 1
ATOM 936 O O . ASP A 1 116 ? -4.178 12.419 18.399 1.00 60.44 116 ASP A O 1
ATOM 940 N N . LEU A 1 117 ? -4.108 11.821 16.252 1.00 58.78 117 LEU A N 1
ATOM 941 C CA . LEU A 1 117 ? -2.664 12.035 16.137 1.00 58.78 117 LEU A CA 1
ATOM 942 C C . LEU A 1 117 ? -2.296 13.527 16.237 1.00 58.78 117 LEU A C 1
ATOM 944 O O . LEU A 1 117 ? -1.233 13.869 16.764 1.00 58.78 117 LEU A O 1
ATOM 948 N N . ALA A 1 118 ? -3.164 14.431 15.771 1.00 58.75 118 ALA A N 1
ATOM 949 C CA . ALA A 1 118 ? -2.949 15.872 15.882 1.00 58.75 118 ALA A CA 1
ATOM 950 C C . ALA A 1 118 ? -3.174 16.387 17.304 1.00 58.75 118 ALA A C 1
ATOM 952 O O . ALA A 1 118 ? -2.478 17.316 17.721 1.00 58.75 118 ALA A O 1
ATOM 953 N N . LEU A 1 119 ? -4.100 15.767 18.036 1.00 59.81 119 LEU A N 1
ATOM 954 C CA . LEU A 1 119 ? -4.469 16.130 19.402 1.00 59.81 119 LEU A CA 1
ATOM 955 C C . LEU A 1 119 ? -3.563 15.476 20.456 1.00 59.81 119 LEU A C 1
ATOM 957 O O . LEU A 1 119 ? -3.116 16.147 21.383 1.00 59.81 119 LEU A O 1
ATOM 961 N N . SER A 1 120 ? -3.277 14.180 20.324 1.00 58.12 120 SER A N 1
ATOM 962 C CA . SER A 1 120 ? -2.564 13.387 21.334 1.00 58.12 120 SER A CA 1
ATOM 963 C C . SER A 1 120 ? -1.055 13.309 21.098 1.00 58.12 120 SER A C 1
ATOM 965 O O . SER A 1 120 ? -0.295 13.094 22.045 1.00 58.12 120 SER A O 1
ATOM 967 N N . GLY A 1 121 ? -0.606 13.452 19.843 1.00 53.28 121 GLY A N 1
ATOM 968 C CA . GLY A 1 121 ? 0.791 13.255 19.447 1.00 53.28 121 GLY A CA 1
ATOM 969 C C . GLY A 1 121 ? 1.340 11.848 19.725 1.00 53.28 121 GLY A C 1
ATOM 970 O O . GLY A 1 121 ? 2.554 11.653 19.633 1.00 53.28 121 GLY A O 1
ATOM 971 N N . LYS A 1 122 ? 0.490 10.879 20.091 1.00 50.12 122 LYS A N 1
ATOM 972 C CA . LYS A 1 122 ? 0.894 9.511 20.424 1.00 50.12 122 LYS A CA 1
ATOM 973 C C . LYS A 1 122 ? 0.706 8.595 19.220 1.00 50.12 122 LYS A C 1
ATOM 975 O O . LYS A 1 122 ? -0.316 8.610 18.552 1.00 50.12 122 LYS A O 1
ATOM 980 N N . LEU A 1 123 ? 1.746 7.809 18.958 1.00 51.53 123 LEU A N 1
ATOM 981 C CA . LEU A 1 123 ? 1.873 6.898 17.818 1.00 51.53 123 LEU A CA 1
ATOM 982 C C . LEU A 1 123 ? 1.320 5.488 18.101 1.00 51.53 123 LEU A C 1
ATOM 984 O O . LEU A 1 123 ? 1.302 4.641 17.213 1.00 51.53 123 LEU A O 1
ATOM 988 N N . SER A 1 124 ? 0.900 5.214 19.339 1.00 51.47 124 SER A N 1
ATOM 989 C CA . SER A 1 124 ? 0.586 3.861 19.818 1.00 51.47 124 SER A CA 1
ATOM 990 C C . SER A 1 124 ? -0.527 3.156 19.043 1.00 51.47 124 SER A C 1
ATOM 992 O O . SER A 1 124 ? -0.571 1.929 19.061 1.00 51.47 124 SER A O 1
ATOM 994 N N . ASP A 1 125 ? -1.368 3.904 18.329 1.00 50.22 125 ASP A N 1
ATOM 995 C CA . ASP A 1 125 ? -2.554 3.356 17.668 1.00 50.22 125 ASP A CA 1
ATOM 996 C C . ASP A 1 125 ? -2.271 2.872 16.234 1.00 50.22 125 ASP A C 1
ATOM 998 O O . ASP A 1 125 ? -2.993 2.024 15.715 1.00 50.22 125 ASP A O 1
ATOM 1002 N N . PHE A 1 126 ? -1.170 3.328 15.620 1.00 50.97 126 PHE A N 1
ATOM 1003 C CA . PHE A 1 126 ? -0.788 2.946 14.251 1.00 50.97 126 PHE A CA 1
ATOM 1004 C C . PHE A 1 126 ? 0.105 1.707 14.181 1.00 50.97 126 PHE A C 1
ATOM 1006 O O . PHE A 1 126 ? 0.175 1.049 13.146 1.00 50.97 126 PHE A O 1
ATOM 1013 N N . SER A 1 127 ? 0.784 1.353 15.272 1.00 45.28 127 SER A N 1
ATOM 1014 C CA . SER A 1 127 ? 1.505 0.087 15.376 1.00 45.28 127 SER A CA 1
ATOM 1015 C C . SER A 1 127 ? 0.608 -0.958 16.027 1.00 45.28 127 SER A C 1
ATOM 1017 O O . SER A 1 127 ? 0.844 -1.370 17.164 1.00 45.28 127 SER A O 1
ATOM 1019 N N . LYS A 1 128 ? -0.421 -1.426 15.314 1.00 43.72 128 LYS A N 1
ATOM 1020 C CA . LYS A 1 128 ? -0.966 -2.751 15.624 1.00 43.72 128 LYS A CA 1
ATOM 1021 C C . LYS A 1 128 ? 0.128 -3.764 15.297 1.00 43.72 128 LYS A C 1
ATOM 1023 O O . LYS A 1 128 ? 0.301 -4.169 14.151 1.00 43.72 128 LYS A O 1
ATOM 1028 N N . SER A 1 129 ? 0.907 -4.132 16.314 1.00 33.72 129 SER A N 1
ATOM 1029 C CA . SER A 1 129 ? 1.743 -5.330 16.283 1.00 33.72 129 SER A CA 1
ATOM 1030 C C . SER A 1 129 ? 0.910 -6.492 15.735 1.00 33.72 129 SER A C 1
ATOM 1032 O O . SER A 1 129 ? -0.254 -6.617 16.135 1.00 33.72 129 SER A O 1
ATOM 1034 N N . PRO A 1 130 ? 1.458 -7.347 14.852 1.00 35.09 130 PRO A N 1
ATOM 1035 C CA . PRO A 1 130 ? 0.757 -8.556 14.458 1.00 35.09 130 PRO A CA 1
ATOM 1036 C C . PRO A 1 130 ? 0.464 -9.330 15.741 1.00 35.09 130 PRO A C 1
ATOM 1038 O O . PRO A 1 130 ? 1.378 -9.648 16.505 1.00 35.09 130 PRO A O 1
ATOM 1041 N N . ALA A 1 131 ? -0.822 -9.534 16.023 1.00 31.64 131 ALA A N 1
ATOM 1042 C CA . ALA A 1 131 ? -1.253 -10.329 17.154 1.00 31.64 131 ALA A CA 1
ATOM 1043 C C . ALA A 1 131 ? -0.595 -11.706 17.017 1.00 31.64 131 ALA A C 1
ATOM 1045 O O . ALA A 1 131 ? -0.877 -12.444 16.074 1.00 31.64 131 ALA A O 1
ATOM 1046 N N . VAL A 1 132 ? 0.332 -12.013 17.922 1.00 34.28 132 VAL A N 1
ATOM 1047 C CA . VAL A 1 132 ? 0.883 -13.357 18.079 1.00 34.28 132 VAL A CA 1
ATOM 1048 C C . VAL A 1 132 ? -0.298 -14.245 18.485 1.00 34.28 132 VAL A C 1
ATOM 1050 O O . VAL A 1 132 ? -0.921 -13.953 19.510 1.00 34.28 132 VAL A O 1
ATOM 1053 N N . PRO A 1 133 ? -0.671 -15.273 17.703 1.00 31.09 133 PRO A N 1
ATOM 1054 C CA . PRO A 1 133 ? -1.726 -16.179 18.122 1.00 31.09 133 PRO A CA 1
ATOM 1055 C C . PRO A 1 133 ? -1.242 -16.984 19.341 1.00 31.09 133 PRO A C 1
ATOM 1057 O O . PRO A 1 133 ? -0.063 -17.345 19.391 1.00 31.09 133 PRO A O 1
ATOM 1060 N N . PRO A 1 134 ? -2.107 -17.242 20.337 1.00 40.84 134 PRO A N 1
ATOM 1061 C CA . PRO A 1 134 ? -1.740 -18.054 21.489 1.00 40.84 134 PRO A CA 1
ATOM 1062 C C . PRO A 1 134 ? -1.504 -19.509 21.060 1.00 40.84 134 PRO A C 1
ATOM 1064 O O . PRO A 1 134 ? -2.280 -20.057 20.273 1.00 40.84 134 PRO A O 1
ATOM 1067 N N .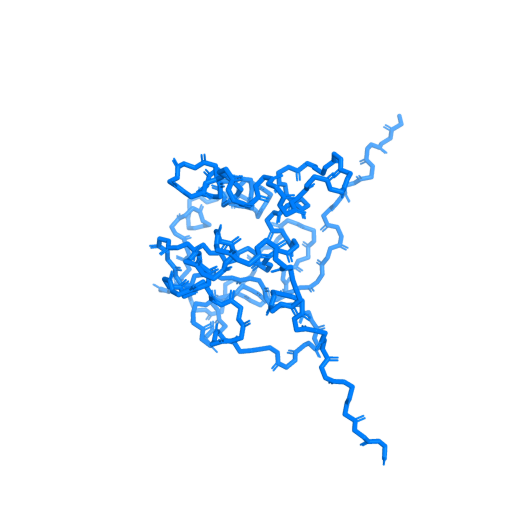 SER A 1 135 ? -0.415 -20.089 21.571 1.00 47.56 135 SER A N 1
ATOM 1068 C CA . SER A 1 135 ? -0.062 -21.511 21.470 1.00 47.56 135 SER A CA 1
ATOM 1069 C C . SER A 1 135 ? -1.054 -22.423 22.183 1.00 47.56 135 SER A C 1
ATOM 1071 O O . SER A 1 135 ? -1.605 -21.990 23.222 1.00 47.56 135 SER A O 1
#

Sequence (135 aa):
MAKRDSLDFRADLMSGDIVVAGYIRARHVEPVCPELLPLCFQRGGDVADWLAHRAIDAHRTHSRLLKKVLRLKERDDISTALHFNAATITDNYWIRPEGSGLTWEQVRFHENDFADLALSGKLSDFSKSPAVPPS